Protein AF-A0A0G1JYK2-F1 (afdb_monomer)

InterPro domains:
  IPR007569 Domain of unknown function DUF559 [PF04480] (13-47)
  IPR007569 Domain of unknown function DUF559 [PF04480] (50-98)
  IPR011335 Restriction endonuclease type II-like [SSF52980] (5-97)
  IPR047216 Putative endonuclease DUF559, bacteria [PTHR38590] (50-97)

Mean predicted aligned error: 9.46 Å

Radius of gyration: 14.72 Å; Cα contacts (8 Å, |Δi|>4): 56; chains: 1; bounding box: 35×33×30 Å

Sequence (100 aa):
MKHIYNNKILIERRRGLRSNLTEAEKILWRYLGNSKLAGFRFFRQYSAGGGSHIPDEQKLYDAERTKYLNGNNIKVLRFWNNDLINDIDSVIAKIIESTK

Solvent-accessible surface area (backbone atoms only — not comparable to full-atom values): 6384 Å² total; per-residue (Å²): 131,84,76,64,69,62,52,72,87,51,47,64,61,45,50,51,53,68,72,63,61,51,71,32,54,52,51,48,45,69,64,48,68,73,52,69,55,91,74,47,85,80,77,79,84,68,48,75,68,87,78,74,95,54,87,89,50,56,69,62,50,52,52,51,42,50,53,51,36,50,75,68,77,42,87,85,85,88,78,55,61,66,45,40,66,77,41,44,66,62,53,50,50,53,53,54,62,74,71,107

pLDDT: mean 71.41, std 13.5, range [39.91, 89.19]

Nearest PDB structures (foldseek):
  1qag-assembly1_A  TM=2.704E-01  e=2.299E+00  Homo sapiens
  6m5g-assembly1_F  TM=2.786E-01  e=7.093E+00  Homo sapiens
  8iah-assembly1_S  TM=2.578E-01  e=9.111E+00  Sus scrofa

Foldseek 3Di:
DPPLFCPVVCPVVQVVCVVDDDPLVVLLCVVQVPCPQPNDHDDPPIRQDDDDDDPPCPVVRVVVSCVVCVVVVHDDDDDDSVCSVPPVVVVSVVVSVVVD

Organism: NCBI:txid1618647

Structure (mmCIF, N/CA/C/O backbone):
data_AF-A0A0G1JYK2-F1
#
_entry.id   AF-A0A0G1JYK2-F1
#
loop_
_atom_site.group_PDB
_atom_site.id
_atom_site.type_symbol
_atom_site.label_atom_id
_atom_site.label_alt_id
_atom_site.label_comp_id
_atom_site.label_asym_id
_atom_site.label_entity_id
_atom_site.label_seq_id
_atom_site.pdbx_PDB_ins_code
_atom_site.Cartn_x
_atom_site.Cartn_y
_atom_site.Cartn_z
_atom_site.occupancy
_atom_site.B_iso_or_equiv
_atom_site.auth_seq_id
_atom_site.auth_comp_id
_atom_site.auth_asym_id
_atom_site.auth_atom_id
_atom_site.pdbx_PDB_model_num
ATOM 1 N N . MET A 1 1 ? -10.842 13.179 18.543 1.00 40.00 1 MET A N 1
ATOM 2 C CA . MET A 1 1 ? -9.998 12.390 17.616 1.00 40.00 1 MET A CA 1
ATOM 3 C C . MET A 1 1 ? -9.218 13.348 16.722 1.00 40.00 1 MET A C 1
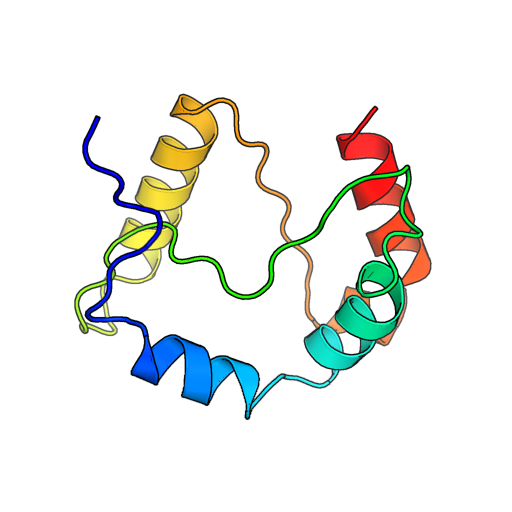ATOM 5 O O . MET A 1 1 ? -9.823 14.027 15.905 1.00 40.00 1 MET A O 1
ATOM 9 N N . LYS A 1 2 ? -7.896 13.486 16.901 1.00 43.41 2 LYS A N 1
ATOM 10 C CA . LYS A 1 2 ? -7.075 14.256 15.951 1.00 43.41 2 LYS A CA 1
ATOM 11 C C . LYS A 1 2 ? -7.050 13.473 14.638 1.00 43.41 2 LYS A C 1
ATOM 13 O O . LYS A 1 2 ? -6.548 12.354 14.615 1.00 43.41 2 LYS A O 1
ATOM 18 N N . HIS A 1 3 ? -7.590 14.034 13.558 1.00 46.09 3 HIS A N 1
ATOM 19 C CA . HIS A 1 3 ? -7.445 13.476 12.213 1.00 46.09 3 HIS A CA 1
ATOM 20 C C . HIS A 1 3 ? -5.977 13.601 11.763 1.00 46.09 3 HIS A C 1
ATOM 22 O O . HIS A 1 3 ? -5.614 14.484 10.992 1.00 46.09 3 HIS A O 1
ATOM 28 N N . ILE A 1 4 ? -5.111 12.713 12.265 1.00 54.12 4 ILE A N 1
ATOM 29 C CA . ILE A 1 4 ? -3.699 12.582 11.850 1.00 54.12 4 ILE A CA 1
ATOM 30 C C . ILE A 1 4 ? -3.621 12.182 10.360 1.00 54.12 4 ILE A C 1
ATOM 32 O O . ILE A 1 4 ? -2.673 12.503 9.643 1.00 54.12 4 ILE A O 1
ATOM 36 N N . TYR A 1 5 ? -4.700 11.574 9.877 1.00 54.34 5 TYR A N 1
ATOM 37 C CA . TYR A 1 5 ? -4.926 11.019 8.553 1.00 54.34 5 TYR A CA 1
ATOM 38 C C . TYR A 1 5 ? -5.188 12.036 7.428 1.00 54.34 5 TYR A C 1
ATOM 40 O O . TYR A 1 5 ? -5.814 11.708 6.432 1.00 54.34 5 TYR A O 1
ATOM 48 N N . ASN A 1 6 ? -4.747 13.288 7.536 1.00 57.59 6 ASN A N 1
ATOM 49 C CA . ASN A 1 6 ? -4.683 14.193 6.380 1.00 57.59 6 ASN A CA 1
ATOM 50 C C . ASN A 1 6 ? -3.827 15.421 6.689 1.00 57.59 6 ASN A C 1
ATOM 52 O O . ASN A 1 6 ? -4.264 16.558 6.500 1.00 57.59 6 ASN A O 1
ATOM 56 N N . ASN A 1 7 ? -2.617 15.209 7.210 1.00 67.25 7 ASN A N 1
ATOM 57 C CA . ASN A 1 7 ? -1.756 16.336 7.537 1.00 67.25 7 ASN A CA 1
ATOM 58 C C . ASN A 1 7 ? -1.496 17.193 6.280 1.00 67.25 7 ASN A C 1
ATOM 60 O O . ASN A 1 7 ? -0.898 16.723 5.303 1.00 67.25 7 ASN A O 1
ATOM 64 N N . LYS A 1 8 ? -1.980 18.444 6.308 1.00 69.31 8 LYS A N 1
ATOM 65 C CA . LYS A 1 8 ? -1.882 19.393 5.191 1.00 69.31 8 LYS A CA 1
ATOM 66 C C . LYS A 1 8 ? -0.427 19.722 4.848 1.00 69.31 8 LYS A C 1
ATOM 68 O O . LYS A 1 8 ? -0.121 19.930 3.681 1.00 69.31 8 LYS A O 1
ATOM 73 N N . ILE A 1 9 ? 0.471 19.640 5.829 1.00 72.62 9 ILE A N 1
ATOM 74 C CA . ILE A 1 9 ? 1.915 19.860 5.661 1.00 72.62 9 ILE A CA 1
ATOM 75 C C . ILE A 1 9 ? 2.514 18.852 4.665 1.00 72.62 9 ILE A C 1
ATOM 77 O O . ILE A 1 9 ? 3.411 19.172 3.898 1.00 72.62 9 ILE A O 1
ATOM 81 N N . LEU A 1 10 ? 1.973 17.631 4.602 1.00 71.12 10 LEU A N 1
ATOM 82 C CA . LEU A 1 10 ? 2.475 16.572 3.720 1.00 71.12 10 LEU A CA 1
ATOM 83 C C . LEU A 1 10 ? 1.815 16.573 2.330 1.00 71.12 10 LEU A C 1
ATOM 85 O O . LEU A 1 10 ? 1.936 15.594 1.593 1.00 71.12 10 LEU A O 1
ATOM 89 N N . ILE A 1 11 ? 1.057 17.612 1.961 1.00 72.62 11 ILE A N 1
ATOM 90 C CA . ILE A 1 11 ? 0.366 17.662 0.662 1.00 72.62 11 ILE A CA 1
ATOM 91 C C . ILE A 1 11 ? 1.366 17.681 -0.495 1.00 72.62 11 ILE A C 1
ATOM 93 O O . ILE A 1 11 ? 1.220 16.872 -1.411 1.00 72.62 11 ILE A O 1
ATOM 97 N N . GLU A 1 12 ? 2.380 18.543 -0.451 1.00 74.19 12 GLU A N 1
ATOM 98 C CA . GLU A 1 12 ? 3.364 18.665 -1.536 1.00 74.19 12 GLU A CA 1
ATOM 99 C C . GLU A 1 12 ? 4.194 17.394 -1.690 1.00 74.19 12 GLU 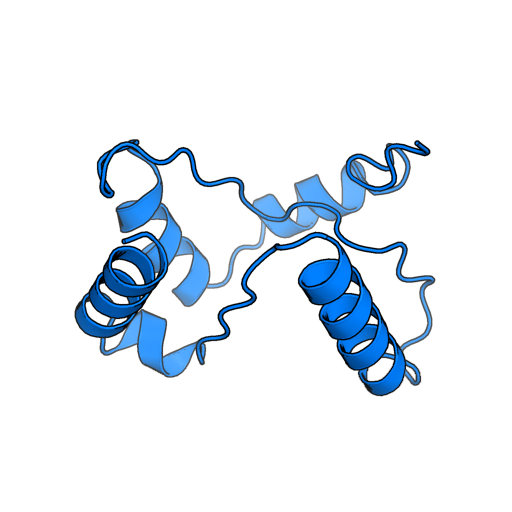A C 1
ATOM 101 O O . GLU A 1 12 ? 4.303 16.857 -2.791 1.00 74.19 12 GLU A O 1
ATOM 106 N N . ARG A 1 13 ? 4.646 16.812 -0.573 1.00 73.69 13 ARG A N 1
ATOM 107 C CA . ARG A 1 13 ? 5.328 15.512 -0.574 1.00 73.69 13 ARG A CA 1
ATOM 108 C C . ARG A 1 13 ? 4.466 14.416 -1.204 1.00 73.69 13 ARG A C 1
ATOM 110 O O . ARG A 1 13 ? 4.953 13.658 -2.036 1.00 73.69 13 ARG A O 1
ATOM 117 N N . ARG A 1 14 ? 3.174 14.342 -0.861 1.00 73.62 14 ARG A N 1
ATOM 118 C CA . ARG A 1 14 ? 2.244 13.385 -1.487 1.00 73.62 14 ARG A CA 1
ATOM 119 C C . ARG A 1 14 ? 2.035 13.666 -2.973 1.00 73.62 14 ARG A C 1
ATOM 121 O O . ARG A 1 14 ? 1.837 12.728 -3.729 1.00 73.62 14 ARG A O 1
ATOM 128 N N . ARG A 1 15 ? 2.040 14.927 -3.413 1.00 72.50 15 ARG A N 1
ATOM 129 C CA . ARG A 1 15 ? 1.959 15.262 -4.845 1.00 72.50 15 ARG A CA 1
ATOM 130 C C . ARG A 1 15 ? 3.213 14.795 -5.587 1.00 72.50 15 ARG A C 1
ATOM 132 O O . ARG A 1 15 ? 3.066 14.130 -6.605 1.00 72.50 15 ARG A O 1
ATOM 139 N N . GLY A 1 16 ? 4.402 15.037 -5.035 1.00 74.81 16 GLY A N 1
ATOM 140 C CA . GLY A 1 16 ? 5.667 14.558 -5.602 1.00 74.81 16 GLY A CA 1
ATOM 141 C C . GLY A 1 16 ? 5.741 13.031 -5.683 1.00 74.81 16 GLY A C 1
ATOM 142 O O . GLY A 1 16 ? 6.028 12.481 -6.741 1.00 74.81 16 GLY A O 1
ATOM 143 N N . LEU A 1 17 ? 5.368 12.333 -4.607 1.00 72.38 17 LEU A N 1
ATOM 144 C CA . LEU A 1 17 ? 5.309 10.866 -4.595 1.00 72.38 17 LEU A CA 1
ATOM 145 C C . LEU A 1 17 ? 4.260 10.306 -5.571 1.00 72.38 17 LEU A C 1
ATOM 147 O O . LEU A 1 17 ? 4.464 9.229 -6.120 1.00 72.38 17 LEU A O 1
ATOM 151 N N . ARG A 1 18 ? 3.156 11.026 -5.830 1.00 75.06 18 ARG A N 1
ATOM 152 C CA . ARG A 1 18 ? 2.158 10.641 -6.848 1.00 75.06 18 ARG A CA 1
ATOM 153 C C . ARG A 1 18 ? 2.607 10.930 -8.278 1.00 75.06 18 ARG A C 1
ATOM 155 O O . ARG A 1 18 ? 2.000 10.395 -9.201 1.00 75.06 18 ARG A O 1
ATOM 162 N N . SER A 1 19 ? 3.606 11.789 -8.455 1.00 71.94 19 SER A N 1
ATOM 163 C CA . SER A 1 19 ? 4.214 12.078 -9.753 1.00 71.94 19 SER A CA 1
ATOM 164 C C . SER A 1 19 ? 5.325 11.079 -10.084 1.00 71.94 19 SER A C 1
ATOM 166 O O . SER A 1 19 ? 5.491 10.722 -11.244 1.00 71.94 19 SER A O 1
ATOM 168 N N . ASN A 1 20 ? 6.032 10.580 -9.065 1.00 77.25 20 ASN A N 1
ATOM 169 C CA . ASN A 1 20 ? 7.171 9.668 -9.194 1.00 77.25 20 ASN A CA 1
ATOM 170 C C . ASN A 1 20 ? 6.838 8.266 -8.657 1.00 77.25 20 ASN A C 1
ATOM 172 O O . ASN A 1 20 ? 7.496 7.780 -7.739 1.00 77.25 20 ASN A O 1
ATOM 176 N N . LEU A 1 21 ? 5.793 7.627 -9.197 1.00 77.19 21 LEU A N 1
ATOM 177 C CA . LEU A 1 21 ? 5.487 6.233 -8.852 1.00 77.19 21 LEU A CA 1
ATOM 178 C C . LEU A 1 21 ? 6.559 5.295 -9.408 1.00 77.19 21 LEU A C 1
ATOM 180 O O . LEU A 1 21 ? 6.973 5.425 -10.563 1.00 77.19 21 LEU A O 1
ATOM 184 N N . THR A 1 22 ? 6.905 4.287 -8.616 1.00 82.94 22 THR A N 1
ATOM 185 C CA . THR A 1 22 ? 7.646 3.113 -9.087 1.00 82.94 22 THR A CA 1
ATOM 186 C C . THR A 1 22 ? 6.817 2.307 -10.094 1.00 82.94 22 THR A C 1
ATOM 188 O O . THR A 1 22 ? 5.584 2.357 -10.082 1.00 82.94 22 THR A O 1
ATOM 191 N N . GLU A 1 23 ? 7.470 1.525 -10.959 1.00 82.12 23 GLU A N 1
ATOM 192 C CA . GLU A 1 23 ? 6.768 0.656 -11.922 1.00 82.12 23 GLU A CA 1
ATOM 193 C C . GLU A 1 23 ? 5.817 -0.331 -11.225 1.00 82.12 23 GLU A C 1
ATOM 195 O O . GLU A 1 23 ? 4.675 -0.495 -11.652 1.00 82.12 23 GLU A O 1
ATOM 200 N N . ALA A 1 24 ? 6.234 -0.888 -10.084 1.00 79.88 24 ALA A N 1
ATOM 201 C CA . ALA A 1 24 ? 5.400 -1.731 -9.228 1.00 79.88 24 ALA A CA 1
ATOM 202 C C . ALA A 1 24 ? 4.103 -1.023 -8.790 1.00 79.88 24 ALA A C 1
ATOM 204 O O . ALA A 1 24 ? 3.010 -1.578 -8.908 1.00 79.88 24 ALA A O 1
ATOM 205 N N . GLU A 1 25 ? 4.195 0.227 -8.323 1.00 82.50 25 GLU A N 1
ATOM 206 C CA . GLU A 1 25 ? 3.016 1.004 -7.936 1.00 82.50 25 GLU A CA 1
ATOM 207 C C . GLU A 1 25 ? 2.133 1.341 -9.143 1.00 82.50 25 GLU A C 1
ATOM 209 O O . GLU A 1 25 ? 0.909 1.298 -9.025 1.00 82.50 25 GLU A O 1
ATOM 214 N N . LYS A 1 26 ? 2.716 1.672 -10.304 1.00 85.19 26 LYS A N 1
ATOM 215 C CA . LYS A 1 26 ? 1.940 1.931 -11.529 1.00 85.19 26 LYS A CA 1
ATOM 216 C C . LYS A 1 26 ? 1.119 0.705 -11.916 1.00 85.19 26 LYS A C 1
ATOM 218 O O . LYS A 1 26 ? -0.076 0.843 -12.173 1.00 85.19 26 LYS A O 1
ATOM 223 N N . ILE A 1 27 ? 1.741 -0.475 -11.915 1.00 84.62 27 ILE A N 1
ATOM 224 C CA . ILE A 1 27 ? 1.071 -1.752 -12.182 1.00 84.62 27 ILE A CA 1
ATOM 225 C C . ILE A 1 27 ? -0.055 -1.957 -11.168 1.00 84.62 27 ILE A C 1
ATOM 227 O O . ILE A 1 27 ? -1.205 -2.097 -11.575 1.00 84.62 27 ILE A O 1
ATOM 231 N N . LEU A 1 28 ? 0.226 -1.852 -9.866 1.00 85.75 28 LEU A N 1
ATOM 232 C CA . LEU A 1 28 ? -0.787 -2.015 -8.820 1.00 85.75 28 LEU A CA 1
ATOM 233 C C . LEU A 1 28 ? -2.002 -1.106 -9.021 1.00 85.75 28 LEU A C 1
ATOM 235 O O . LEU A 1 28 ? -3.148 -1.552 -8.973 1.00 85.75 28 LEU A O 1
ATOM 239 N N . TRP A 1 29 ? -1.763 0.183 -9.265 1.00 84.31 29 TRP A N 1
ATOM 240 C CA . TRP A 1 29 ? -2.839 1.158 -9.417 1.00 84.31 29 TRP A CA 1
ATOM 241 C C . TRP A 1 29 ? -3.644 0.967 -10.702 1.00 84.31 29 TRP A C 1
ATOM 243 O O . TRP A 1 29 ? -4.812 1.355 -10.715 1.00 84.31 29 TRP A O 1
ATOM 253 N N . ARG A 1 30 ? -3.101 0.319 -11.743 1.00 83.88 30 ARG A N 1
ATOM 254 C CA . ARG A 1 30 ? -3.901 -0.103 -12.908 1.00 83.88 30 ARG A CA 1
ATOM 255 C C . ARG A 1 30 ? -4.959 -1.141 -12.529 1.00 83.88 30 ARG A C 1
ATOM 257 O O . ARG A 1 30 ? -6.066 -1.073 -13.058 1.00 83.88 30 ARG A O 1
ATOM 264 N N . TYR A 1 31 ? -4.650 -2.047 -11.601 1.00 80.88 31 TYR A N 1
ATOM 265 C CA . TYR A 1 31 ? -5.592 -3.067 -11.126 1.00 80.88 31 TYR A CA 1
ATOM 266 C C . TYR A 1 31 ? -6.562 -2.525 -10.063 1.00 80.88 31 TYR A C 1
ATOM 268 O O . TYR A 1 31 ? -7.753 -2.831 -10.101 1.00 80.88 31 TYR A O 1
ATOM 276 N N . LEU A 1 32 ? -6.096 -1.662 -9.152 1.00 79.19 32 LEU A N 1
ATOM 277 C CA . LEU A 1 32 ? -6.928 -1.100 -8.074 1.00 79.19 32 LEU A CA 1
ATOM 278 C C . LEU A 1 32 ? -7.794 0.105 -8.502 1.00 79.19 32 LEU A C 1
ATOM 280 O O . LEU A 1 32 ? -8.831 0.371 -7.895 1.00 79.19 32 LEU A O 1
ATOM 284 N N . GLY A 1 33 ? -7.379 0.863 -9.523 1.00 66.38 33 GLY A N 1
ATOM 285 C CA . GLY A 1 33 ? -7.853 2.228 -9.804 1.00 66.38 33 GLY A CA 1
ATOM 286 C C . GLY A 1 33 ? -9.290 2.392 -10.310 1.00 66.38 33 GLY A C 1
ATOM 287 O O . GLY A 1 33 ? -9.779 3.515 -10.344 1.00 66.38 33 GLY A O 1
ATOM 288 N N . ASN A 1 34 ? -9.989 1.310 -10.658 1.00 60.81 34 ASN A N 1
ATOM 289 C CA . ASN A 1 34 ? -11.323 1.381 -11.272 1.00 60.81 34 ASN A CA 1
ATOM 290 C C . ASN A 1 34 ? -12.473 0.934 -10.356 1.00 60.81 34 ASN A C 1
ATOM 292 O O . ASN A 1 34 ? -13.545 0.600 -10.850 1.00 60.81 34 ASN A O 1
ATOM 296 N N . SER A 1 35 ? -12.277 0.903 -9.033 1.00 56.81 35 SER A N 1
ATOM 297 C CA . SER A 1 35 ? -13.295 0.417 -8.075 1.00 56.81 35 SER A CA 1
ATOM 298 C C . SER A 1 35 ? -13.789 -1.010 -8.377 1.00 56.81 35 SER A C 1
ATOM 300 O O . SER A 1 35 ? -14.902 -1.379 -8.019 1.00 56.81 35 SER A O 1
ATOM 302 N N . LYS A 1 36 ? -12.969 -1.818 -9.064 1.00 58.69 36 LYS A N 1
ATOM 303 C CA . LYS A 1 36 ? -13.333 -3.175 -9.504 1.00 58.69 36 LYS A CA 1
ATOM 304 C C . LYS A 1 36 ? -13.011 -4.256 -8.478 1.00 58.69 36 LYS A C 1
ATOM 306 O O . LYS A 1 36 ? -13.491 -5.376 -8.612 1.00 58.69 36 LYS A O 1
ATOM 311 N N . LEU A 1 37 ? -12.210 -3.943 -7.460 1.00 66.75 37 LEU A N 1
ATOM 312 C CA . LEU A 1 37 ? -11.797 -4.937 -6.482 1.00 66.75 37 LEU A CA 1
ATOM 313 C C . LEU A 1 37 ? -12.801 -5.005 -5.326 1.00 66.75 37 LEU A C 1
ATOM 315 O O . LEU A 1 37 ? -12.768 -4.178 -4.417 1.00 66.75 37 LEU A O 1
ATOM 319 N N . ALA A 1 38 ? -13.712 -5.978 -5.404 1.00 66.75 38 ALA A N 1
ATOM 320 C CA . ALA A 1 38 ? -14.679 -6.325 -4.356 1.00 66.75 38 ALA A CA 1
ATOM 321 C C . ALA A 1 38 ? -15.539 -5.150 -3.821 1.00 66.75 38 ALA A C 1
ATOM 323 O O . ALA A 1 38 ? -16.056 -5.216 -2.714 1.00 66.75 38 ALA A O 1
ATOM 324 N N . GLY A 1 39 ? -15.708 -4.072 -4.600 1.00 72.56 39 GLY A N 1
ATOM 325 C CA . GLY A 1 39 ? -16.479 -2.885 -4.199 1.00 72.56 39 GLY A CA 1
ATOM 326 C C . GLY A 1 39 ? -15.749 -1.928 -3.248 1.00 72.56 39 GLY A C 1
ATOM 327 O O . GLY A 1 39 ? -16.353 -0.971 -2.763 1.00 72.56 39 GLY A O 1
ATOM 328 N N . PHE A 1 40 ? -14.454 -2.137 -2.994 1.00 75.25 40 PHE A N 1
ATOM 329 C CA . PHE A 1 40 ? -13.675 -1.297 -2.086 1.00 75.25 40 PHE A C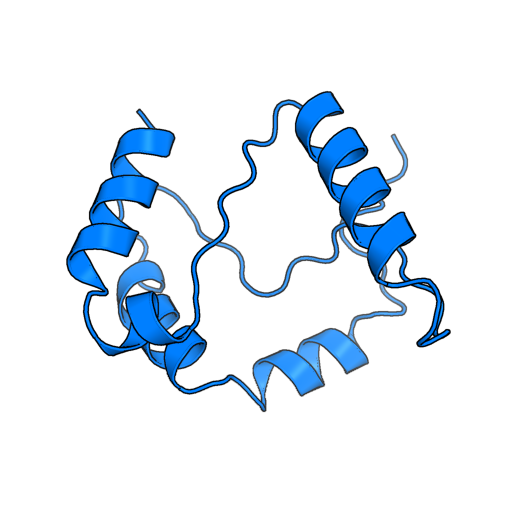A 1
ATOM 330 C C . PHE A 1 40 ? -13.018 -0.119 -2.803 1.00 75.25 40 PHE A C 1
ATOM 332 O O . PHE A 1 40 ? -12.501 -0.222 -3.919 1.00 75.25 40 PHE A O 1
ATOM 339 N N . ARG A 1 41 ? -12.999 1.027 -2.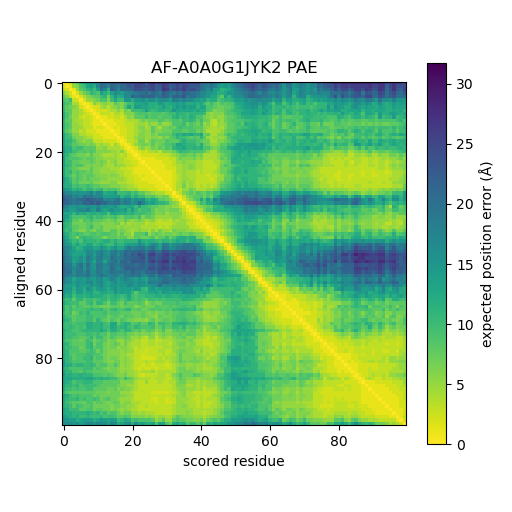116 1.00 73.75 41 ARG A N 1
ATOM 340 C CA . ARG A 1 41 ? -12.333 2.241 -2.585 1.00 73.75 41 ARG A CA 1
ATOM 341 C C . ARG A 1 41 ? -10.909 2.296 -2.041 1.00 73.75 41 ARG A C 1
ATOM 343 O O . ARG A 1 41 ? -10.695 2.531 -0.855 1.00 73.75 41 ARG A O 1
ATOM 350 N N . PHE A 1 42 ? -9.935 2.139 -2.929 1.00 79.50 42 PHE A N 1
ATOM 351 C CA . PHE A 1 42 ? -8.520 2.207 -2.575 1.00 79.50 42 PHE A CA 1
ATOM 352 C C . PHE A 1 42 ? -8.010 3.650 -2.598 1.00 79.50 42 PHE A C 1
ATOM 354 O O . PHE A 1 42 ? -8.283 4.417 -3.523 1.00 79.50 42 PHE A O 1
ATOM 361 N N . PHE A 1 43 ? -7.228 4.020 -1.581 1.00 75.25 43 PHE A N 1
ATOM 362 C CA . PHE A 1 43 ? -6.577 5.325 -1.490 1.00 75.25 43 PHE A CA 1
ATOM 363 C C . PHE A 1 43 ? -5.065 5.171 -1.612 1.00 75.25 43 PHE A C 1
ATOM 365 O O . PHE A 1 43 ? -4.443 4.394 -0.892 1.00 75.25 43 PHE A O 1
ATOM 372 N N . ARG A 1 44 ? -4.458 5.962 -2.498 1.00 76.69 44 ARG A N 1
ATOM 373 C CA . ARG A 1 44 ? -3.011 5.942 -2.726 1.00 76.69 44 ARG A CA 1
ATOM 374 C C . ARG A 1 44 ? -2.260 6.957 -1.880 1.00 76.69 44 ARG A C 1
ATOM 376 O O . ARG A 1 44 ? -2.654 8.130 -1.809 1.00 76.69 44 ARG A O 1
ATOM 383 N N . GLN A 1 45 ? -1.137 6.507 -1.315 1.00 69.88 45 GLN A N 1
ATOM 384 C CA . GLN A 1 45 ? -0.186 7.336 -0.568 1.00 69.88 45 GLN A CA 1
ATOM 385 C C . GLN A 1 45 ? -0.895 8.175 0.507 1.00 69.88 45 GLN A C 1
ATOM 387 O O . GLN A 1 45 ? -0.859 9.411 0.521 1.00 69.88 45 GLN A O 1
ATOM 392 N N . TYR A 1 46 ? -1.631 7.473 1.368 1.00 63.47 46 TYR A N 1
ATOM 393 C CA . TYR A 1 46 ? -2.342 8.069 2.487 1.00 63.47 46 TYR A CA 1
ATOM 394 C C . TYR A 1 46 ? -1.361 8.392 3.620 1.00 63.47 46 TYR A C 1
ATOM 396 O O . TYR A 1 46 ? -0.484 7.588 3.947 1.00 63.47 46 TYR A O 1
ATOM 404 N N . SER A 1 47 ? -1.488 9.585 4.205 1.00 56.97 47 SER A N 1
ATOM 405 C CA . SER A 1 47 ? -0.638 10.021 5.314 1.00 56.97 47 SER A CA 1
ATOM 406 C C . SER A 1 47 ? -1.017 9.230 6.567 1.00 56.97 47 SER A C 1
ATOM 408 O O . SER A 1 47 ? -1.937 9.614 7.281 1.00 56.97 47 SER A O 1
ATOM 410 N N . ALA A 1 48 ? -0.345 8.114 6.827 1.00 49.44 48 ALA A N 1
ATOM 411 C CA . ALA A 1 48 ? -0.465 7.384 8.085 1.00 49.44 48 ALA A CA 1
ATOM 412 C C . ALA A 1 48 ? 0.827 7.589 8.887 1.00 49.44 48 ALA A C 1
ATOM 414 O O . ALA A 1 48 ? 1.861 7.000 8.593 1.00 49.44 48 ALA A O 1
ATOM 415 N N . GLY A 1 49 ? 0.774 8.490 9.864 1.00 47.50 49 GLY A N 1
ATOM 416 C CA . GLY A 1 49 ? 1.920 8.859 10.693 1.00 47.50 49 GLY A CA 1
ATOM 417 C C . GLY A 1 49 ? 2.659 10.100 10.185 1.00 47.50 49 GLY A C 1
ATOM 418 O O . GLY A 1 49 ? 2.841 10.312 8.986 1.00 47.50 49 GLY A O 1
ATOM 419 N N . GLY A 1 50 ? 3.092 10.945 11.121 1.00 45.06 50 GLY A N 1
ATOM 420 C CA . GLY A 1 50 ? 3.963 12.091 10.867 1.00 45.06 50 GLY A CA 1
ATOM 421 C C . GLY A 1 50 ? 5.415 11.653 10.967 1.00 45.06 50 GLY A C 1
ATOM 422 O O . GLY A 1 50 ? 5.927 11.511 12.065 1.00 45.06 50 GLY A O 1
ATOM 423 N N . GLY A 1 51 ? 6.051 11.364 9.835 1.00 45.34 51 GLY A N 1
ATOM 424 C CA . GLY A 1 51 ? 7.487 11.101 9.803 1.00 45.34 51 GLY A CA 1
ATOM 425 C C . GLY A 1 51 ? 8.219 12.427 9.687 1.00 45.34 51 GLY A C 1
ATOM 426 O O . GLY A 1 51 ? 8.247 13.001 8.592 1.00 45.34 51 GLY A O 1
ATOM 427 N N . SER A 1 52 ? 8.757 12.915 10.805 1.00 39.91 52 SER A N 1
ATOM 428 C CA . SER A 1 52 ? 9.785 13.952 10.786 1.00 39.91 52 SER A CA 1
ATOM 429 C C . SER A 1 52 ? 11.003 13.433 10.025 1.00 39.91 52 SER A C 1
ATOM 431 O O . SER A 1 52 ? 11.315 12.245 10.013 1.00 39.91 52 SER A O 1
ATOM 433 N N . HIS A 1 53 ? 11.616 14.343 9.287 1.00 47.50 53 HIS A N 1
ATOM 434 C CA . HIS A 1 53 ? 12.671 14.105 8.320 1.00 47.50 53 HIS A CA 1
ATOM 435 C C . HIS A 1 53 ? 13.994 13.778 9.029 1.00 47.50 53 HIS A C 1
ATOM 437 O O . HIS A 1 53 ? 14.794 14.678 9.243 1.00 47.50 53 HIS A O 1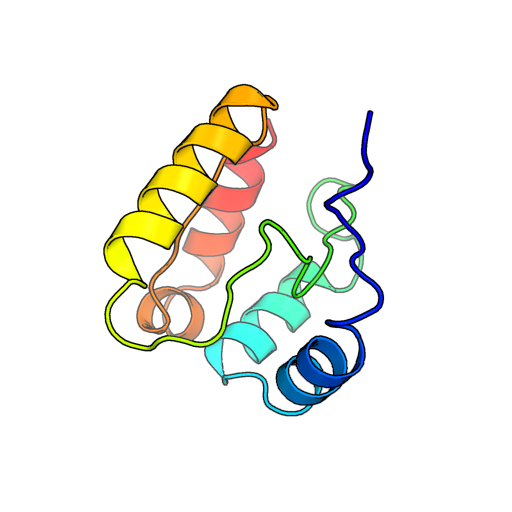
ATOM 443 N N . ILE A 1 54 ? 14.212 12.516 9.418 1.00 43.31 54 ILE A N 1
ATOM 444 C CA . ILE A 1 54 ? 15.527 12.016 9.852 1.00 43.31 54 ILE A CA 1
ATOM 445 C C . ILE A 1 54 ? 15.725 10.592 9.280 1.00 43.31 54 ILE A C 1
ATOM 447 O O . ILE A 1 54 ? 14.903 9.716 9.558 1.00 43.31 54 ILE A O 1
ATOM 451 N N . PRO A 1 55 ? 16.748 10.343 8.435 1.00 49.25 55 PRO A N 1
ATOM 452 C CA . PRO A 1 55 ? 16.982 9.048 7.778 1.00 49.25 55 PRO A CA 1
ATOM 453 C C . PRO A 1 55 ? 17.176 7.855 8.730 1.00 49.25 55 PRO A C 1
ATOM 455 O O . PRO A 1 55 ? 16.765 6.746 8.391 1.00 49.25 55 PRO A O 1
ATOM 458 N N . ASP A 1 56 ? 17.740 8.079 9.918 1.00 49.19 56 ASP A N 1
ATOM 459 C CA . ASP A 1 56 ? 18.178 7.010 10.828 1.00 49.19 56 ASP A CA 1
ATOM 460 C C . ASP A 1 56 ? 17.059 6.370 11.678 1.00 49.19 56 ASP A C 1
ATOM 462 O O . ASP A 1 56 ? 17.232 5.277 12.214 1.00 49.19 56 ASP A O 1
ATOM 466 N N . GLU A 1 57 ? 15.865 6.971 11.745 1.00 51.09 57 GLU A N 1
ATOM 467 C CA . GLU A 1 57 ? 14.744 6.468 12.566 1.00 51.09 57 GLU A CA 1
ATOM 468 C C . GLU A 1 57 ? 13.680 5.677 11.777 1.00 51.09 57 GLU A C 1
ATOM 470 O O . GLU A 1 57 ? 12.628 5.318 12.314 1.00 51.09 57 GLU A O 1
ATOM 475 N N . GLN A 1 58 ? 13.931 5.340 10.504 1.00 52.41 58 GLN A N 1
ATOM 476 C CA . GLN A 1 58 ? 12.943 4.653 9.651 1.00 52.41 58 GLN A CA 1
ATOM 477 C C . GLN A 1 58 ? 12.442 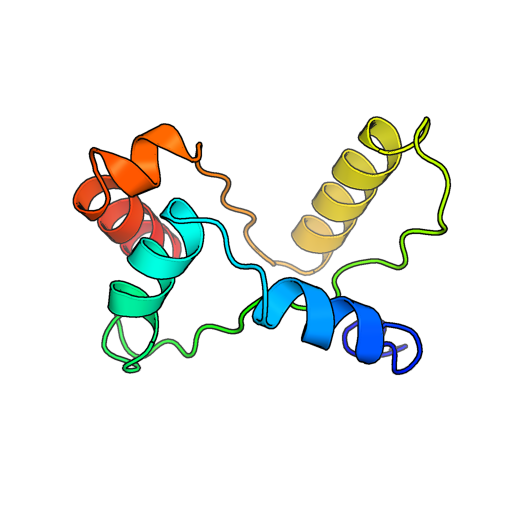3.316 10.226 1.00 52.41 58 GLN A C 1
ATOM 479 O O . GLN A 1 58 ? 11.271 2.981 10.050 1.00 52.41 58 GLN A O 1
ATOM 484 N N . LYS A 1 59 ? 13.293 2.560 10.937 1.00 51.09 59 LYS A N 1
ATOM 485 C CA . LYS A 1 59 ? 12.911 1.271 11.546 1.00 51.09 59 LYS A CA 1
ATOM 486 C C . LYS A 1 59 ? 11.969 1.426 12.745 1.00 51.09 59 LYS A C 1
ATOM 488 O O . LYS A 1 59 ? 11.017 0.659 12.861 1.00 51.09 59 LYS A O 1
ATOM 493 N N . LEU A 1 60 ? 12.220 2.407 13.614 1.00 54.81 60 LEU A N 1
ATOM 494 C CA . LEU A 1 60 ? 11.377 2.693 14.785 1.00 54.81 60 LEU A CA 1
ATOM 495 C C . LEU A 1 60 ? 10.005 3.203 14.338 1.00 54.81 60 LEU A C 1
ATOM 497 O O . LEU A 1 60 ? 8.968 2.711 14.781 1.00 54.81 60 LEU A O 1
ATOM 501 N N . TYR A 1 61 ? 10.015 4.093 13.349 1.00 60.38 61 TYR A N 1
ATOM 502 C CA . TYR A 1 61 ? 8.815 4.670 12.770 1.00 60.38 61 TYR A CA 1
ATOM 503 C C . TYR A 1 61 ? 7.896 3.630 12.109 1.00 60.38 61 TYR A C 1
ATOM 505 O O . TYR A 1 61 ? 6.672 3.698 12.236 1.00 60.38 61 TYR A O 1
ATOM 513 N N . ASP A 1 62 ? 8.462 2.642 11.411 1.00 63.09 62 ASP A N 1
ATOM 514 C CA . ASP A 1 62 ? 7.683 1.598 10.741 1.00 63.09 62 ASP A CA 1
ATOM 515 C C . ASP A 1 62 ? 6.972 0.663 11.740 1.00 63.09 62 ASP A C 1
ATOM 517 O O . ASP A 1 62 ? 5.806 0.295 11.539 1.00 63.09 62 ASP A O 1
ATOM 521 N N . ALA A 1 63 ? 7.637 0.348 12.859 1.00 66.38 63 ALA A N 1
ATOM 522 C CA . ALA A 1 63 ? 7.077 -0.447 13.949 1.00 66.38 63 ALA A CA 1
ATOM 523 C C . ALA A 1 63 ? 5.977 0.313 14.707 1.00 66.38 63 ALA A C 1
ATOM 525 O O . ALA A 1 63 ? 4.886 -0.225 14.917 1.00 66.38 63 ALA A O 1
ATOM 526 N N . GLU A 1 64 ? 6.214 1.580 15.057 1.00 71.50 64 GLU A N 1
ATOM 527 C CA . GLU A 1 64 ? 5.215 2.431 15.712 1.00 71.50 64 GLU A CA 1
ATOM 528 C C . GLU A 1 64 ? 3.997 2.676 14.820 1.00 71.50 64 GLU A C 1
ATOM 530 O O . GLU A 1 64 ? 2.856 2.578 15.280 1.00 71.50 64 GLU A O 1
ATOM 535 N N . ARG A 1 65 ? 4.216 2.908 13.520 1.00 71.19 65 ARG A N 1
ATOM 536 C CA . ARG A 1 65 ? 3.136 3.038 12.539 1.00 71.19 65 ARG A CA 1
ATOM 537 C C . ARG A 1 65 ? 2.319 1.755 12.453 1.00 71.19 65 ARG A C 1
ATOM 539 O O . ARG A 1 65 ? 1.093 1.823 12.452 1.00 71.19 65 ARG A O 1
ATOM 546 N N . THR A 1 66 ? 2.971 0.596 12.393 1.00 70.94 66 THR A N 1
ATOM 547 C CA . THR A 1 66 ? 2.272 -0.694 12.326 1.00 70.94 66 THR A CA 1
ATOM 548 C C . THR A 1 66 ? 1.465 -0.946 13.604 1.00 70.94 66 THR A C 1
ATOM 550 O O . THR A 1 66 ? 0.288 -1.293 13.518 1.00 70.94 66 THR A O 1
ATOM 553 N N . LYS A 1 67 ? 2.035 -0.671 14.786 1.00 74.69 67 LYS A N 1
ATOM 554 C CA . LYS A 1 67 ? 1.337 -0.769 16.081 1.00 74.69 67 LYS A CA 1
ATOM 555 C C . LYS A 1 67 ? 0.120 0.155 16.147 1.00 74.69 67 LYS A C 1
ATOM 557 O O . LYS A 1 67 ? -0.948 -0.264 16.586 1.00 74.69 67 LYS A O 1
ATOM 562 N N . TYR A 1 68 ? 0.265 1.391 15.677 1.00 72.88 68 TYR A N 1
ATOM 563 C CA . TYR A 1 68 ? -0.824 2.359 15.631 1.00 72.88 68 TYR A CA 1
ATOM 564 C C . TYR A 1 68 ? -1.942 1.923 14.676 1.00 72.88 68 TYR A C 1
ATOM 566 O O . TYR A 1 68 ? -3.109 1.960 15.054 1.00 72.88 68 TYR A O 1
ATOM 574 N N . LEU A 1 69 ? -1.609 1.467 13.465 1.00 74.69 69 LEU A N 1
ATOM 575 C CA . LEU A 1 69 ? -2.600 0.991 12.493 1.00 74.69 69 LEU A CA 1
ATOM 576 C C . LEU A 1 69 ? -3.357 -0.238 13.013 1.00 74.69 69 LEU A C 1
ATOM 578 O O . LEU A 1 69 ? -4.587 -0.246 12.981 1.00 74.69 69 LEU A O 1
ATOM 582 N N . ASN A 1 70 ? -2.642 -1.206 13.590 1.00 76.12 70 ASN A N 1
ATOM 583 C CA . ASN A 1 70 ? -3.254 -2.380 14.213 1.00 76.12 70 ASN A CA 1
ATOM 584 C C . ASN A 1 70 ? -4.197 -1.987 15.362 1.00 76.12 70 ASN A C 1
ATOM 586 O O . ASN A 1 70 ? -5.293 -2.527 15.464 1.00 76.12 70 ASN A O 1
ATOM 590 N N . GLY A 1 71 ? -3.818 -0.999 16.183 1.00 77.25 71 GLY A N 1
ATOM 591 C CA . GLY A 1 71 ? -4.668 -0.474 17.258 1.00 77.25 71 GLY A CA 1
ATOM 592 C C . GLY A 1 71 ? -5.924 0.269 16.781 1.00 77.25 71 GLY A C 1
ATOM 593 O O . GLY A 1 71 ? -6.828 0.497 17.576 1.00 77.25 71 GLY A O 1
ATOM 594 N N . ASN A 1 72 ? -6.000 0.640 15.499 1.00 74.75 72 ASN A N 1
ATOM 595 C CA . ASN A 1 72 ? -7.179 1.251 14.876 1.00 74.75 72 ASN A CA 1
ATOM 596 C C . ASN A 1 72 ? -7.986 0.238 14.034 1.00 74.75 72 ASN A C 1
ATOM 598 O O . ASN A 1 72 ? -8.757 0.651 13.170 1.00 74.75 72 ASN A O 1
ATOM 602 N N . ASN A 1 73 ? -7.792 -1.072 14.242 1.00 77.75 73 ASN A N 1
ATOM 603 C CA . ASN A 1 73 ? -8.407 -2.155 13.459 1.00 77.75 73 ASN A CA 1
ATOM 604 C C . ASN A 1 73 ? -8.105 -2.073 11.947 1.00 77.75 73 ASN A C 1
ATOM 606 O O . ASN A 1 73 ? -8.873 -2.566 11.121 1.00 77.75 73 ASN A O 1
ATOM 610 N N . ILE A 1 74 ? -6.978 -1.462 11.564 1.00 78.38 74 ILE A N 1
ATOM 611 C CA . ILE A 1 74 ? -6.528 -1.399 10.172 1.00 78.38 74 ILE A CA 1
ATOM 612 C C . ILE A 1 74 ? -5.545 -2.544 9.934 1.00 78.38 74 ILE A C 1
ATOM 614 O O . ILE A 1 74 ? -4.453 -2.562 10.501 1.00 78.38 74 ILE A O 1
ATOM 618 N N . LYS A 1 75 ? -5.909 -3.479 9.052 1.00 80.38 75 LYS A N 1
ATOM 619 C CA . LYS A 1 75 ? -5.028 -4.573 8.627 1.00 80.38 75 LYS A CA 1
ATOM 620 C C . LYS A 1 75 ? -3.934 -4.038 7.699 1.00 80.38 75 LYS A C 1
ATOM 622 O O . LYS A 1 75 ? -4.226 -3.415 6.679 1.00 80.38 75 LYS A O 1
ATOM 627 N N . VAL A 1 76 ? -2.670 -4.277 8.047 1.00 81.50 76 VAL A N 1
ATOM 628 C CA . VAL A 1 76 ? -1.509 -3.840 7.254 1.00 81.50 76 VAL A CA 1
ATOM 629 C C . VAL A 1 76 ? -1.002 -4.997 6.394 1.00 81.50 76 VAL A C 1
ATOM 631 O O . VAL A 1 76 ? -0.550 -6.008 6.923 1.00 81.50 76 VAL A O 1
ATOM 634 N N . LEU A 1 77 ? -1.039 -4.830 5.070 1.00 83.12 77 LEU A N 1
ATOM 635 C CA . LEU A 1 77 ? -0.418 -5.745 4.108 1.00 83.12 77 LEU A CA 1
A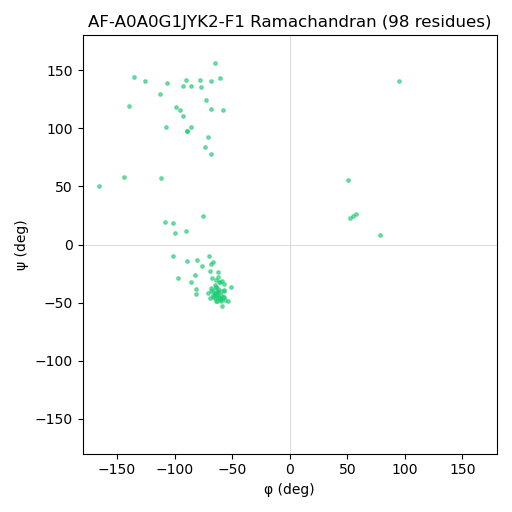TOM 636 C C . LEU A 1 77 ? 0.838 -5.112 3.505 1.00 83.12 77 LEU A C 1
ATOM 638 O O . LEU A 1 77 ? 0.836 -3.925 3.169 1.00 83.12 77 LEU A O 1
ATOM 642 N N . ARG A 1 78 ? 1.901 -5.906 3.345 1.00 83.00 78 ARG A N 1
ATOM 643 C CA . ARG A 1 78 ? 3.145 -5.505 2.674 1.00 83.00 78 ARG A CA 1
ATOM 644 C C . ARG A 1 78 ? 3.476 -6.493 1.569 1.00 83.00 78 ARG A C 1
ATOM 646 O O . ARG A 1 78 ? 3.318 -7.696 1.749 1.00 83.00 78 ARG A O 1
ATOM 653 N N . PHE A 1 79 ? 3.967 -5.959 0.462 1.00 82.88 79 PHE A N 1
ATOM 654 C CA . PHE A 1 79 ? 4.345 -6.715 -0.722 1.00 82.88 79 PHE A CA 1
ATOM 655 C C . PHE A 1 79 ? 5.696 -6.213 -1.220 1.00 82.88 79 PHE A C 1
ATOM 657 O O . PHE A 1 79 ? 5.985 -5.017 -1.119 1.00 82.88 79 PHE A O 1
ATOM 664 N N . TRP A 1 80 ? 6.523 -7.114 -1.743 1.00 82.50 80 TRP A N 1
ATOM 665 C CA . TRP A 1 80 ? 7.789 -6.740 -2.362 1.00 82.50 80 TRP A CA 1
ATOM 666 C C . TRP A 1 80 ? 7.560 -6.195 -3.766 1.00 82.50 80 TRP A C 1
ATOM 668 O O . TRP A 1 80 ? 6.770 -6.758 -4.511 1.00 82.50 80 TRP A O 1
ATOM 678 N N . ASN A 1 81 ? 8.304 -5.159 -4.178 1.00 81.12 81 ASN A N 1
ATOM 679 C CA . ASN A 1 81 ? 8.199 -4.597 -5.536 1.00 81.12 81 ASN A CA 1
ATOM 680 C C . ASN A 1 81 ? 8.306 -5.670 -6.629 1.00 81.12 81 ASN A C 1
ATOM 682 O O . ASN A 1 81 ? 7.604 -5.593 -7.631 1.00 81.12 81 ASN A O 1
ATOM 686 N N . ASN A 1 82 ? 9.152 -6.680 -6.410 1.00 85.38 82 ASN A N 1
ATOM 687 C CA . ASN A 1 82 ? 9.326 -7.793 -7.333 1.00 85.38 82 ASN A CA 1
ATOM 688 C C . ASN A 1 82 ? 8.048 -8.634 -7.492 1.00 85.38 82 ASN A C 1
ATOM 690 O O . ASN A 1 82 ? 7.743 -9.053 -8.604 1.00 85.38 82 ASN A O 1
ATOM 694 N N . ASP A 1 83 ? 7.279 -8.829 -6.420 1.00 86.31 83 ASP A N 1
ATOM 695 C CA . ASP A 1 83 ? 6.017 -9.574 -6.463 1.00 86.31 83 ASP A CA 1
ATOM 696 C C . ASP A 1 83 ? 4.966 -8.795 -7.254 1.00 86.31 83 ASP A C 1
ATOM 698 O O . ASP A 1 83 ? 4.254 -9.368 -8.063 1.00 86.31 83 ASP A O 1
ATOM 702 N N . LEU A 1 84 ? 4.899 -7.469 -7.098 1.00 84.62 84 LEU A N 1
ATOM 703 C CA . LEU A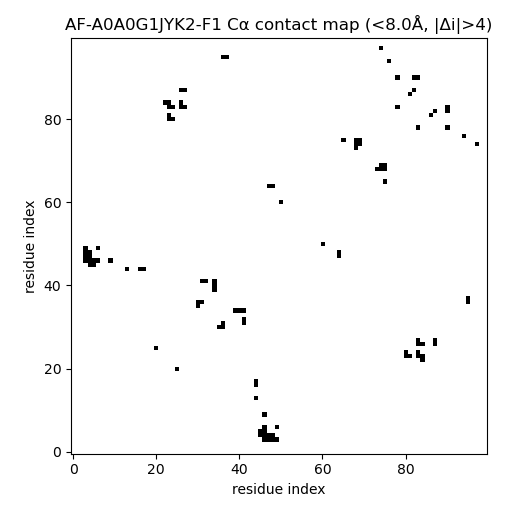 1 84 ? 3.955 -6.658 -7.876 1.00 84.62 84 LEU A CA 1
ATOM 704 C C . LEU A 1 84 ? 4.293 -6.615 -9.371 1.00 84.62 84 LEU A C 1
ATOM 706 O O . LEU A 1 84 ? 3.396 -6.413 -10.185 1.00 84.62 84 LEU A O 1
ATOM 710 N N . ILE A 1 85 ? 5.574 -6.740 -9.725 1.00 83.38 85 ILE A N 1
ATOM 711 C CA . ILE A 1 85 ? 6.027 -6.705 -11.120 1.00 83.38 85 ILE A CA 1
ATOM 712 C C . ILE A 1 85 ? 5.835 -8.069 -11.789 1.00 83.38 85 ILE A C 1
ATOM 714 O O . ILE A 1 85 ? 5.385 -8.113 -12.931 1.00 83.38 85 ILE A O 1
ATOM 718 N N . ASN A 1 86 ? 6.160 -9.162 -11.093 1.00 87.06 86 ASN A N 1
ATOM 719 C CA . ASN A 1 86 ? 6.156 -10.505 -11.680 1.00 87.06 86 ASN A CA 1
ATOM 720 C C . ASN A 1 86 ? 4.869 -11.298 -11.414 1.00 87.06 86 ASN A C 1
ATOM 722 O O . ASN A 1 86 ? 4.524 -12.153 -12.221 1.00 87.06 86 ASN A O 1
ATOM 726 N N . ASP A 1 87 ? 4.173 -11.040 -10.305 1.00 89.19 87 ASP A N 1
ATOM 727 C CA . ASP A 1 87 ? 3.029 -11.838 -9.844 1.00 89.19 87 ASP A CA 1
ATOM 728 C C . ASP A 1 87 ? 1.944 -10.957 -9.196 1.00 89.19 87 ASP A C 1
ATOM 730 O O . ASP A 1 87 ? 1.559 -11.088 -8.026 1.00 89.19 87 ASP A O 1
ATOM 734 N N . ILE A 1 88 ? 1.452 -9.995 -9.979 1.00 86.62 88 ILE A N 1
ATOM 735 C CA . ILE A 1 88 ? 0.411 -9.070 -9.526 1.00 86.62 88 ILE A CA 1
ATOM 736 C C . ILE A 1 88 ? -0.892 -9.795 -9.161 1.00 86.62 88 ILE A C 1
ATOM 738 O O . ILE A 1 88 ? -1.581 -9.368 -8.236 1.00 86.62 88 ILE A O 1
ATOM 742 N N . ASP A 1 89 ? -1.222 -10.903 -9.825 1.00 87.19 89 ASP A N 1
ATOM 743 C CA . ASP A 1 89 ? -2.458 -11.649 -9.576 1.00 87.19 89 ASP A CA 1
ATOM 744 C C . ASP A 1 89 ? -2.480 -12.257 -8.167 1.00 87.19 89 ASP A C 1
ATOM 746 O O . ASP A 1 89 ? -3.482 -12.134 -7.457 1.00 87.19 89 ASP A O 1
ATOM 750 N N . SER A 1 90 ? -1.357 -12.814 -7.702 1.00 88.88 90 SER A N 1
ATOM 751 C CA . SER A 1 90 ? -1.201 -13.306 -6.325 1.00 88.88 90 SER A CA 1
ATOM 752 C C . SER A 1 90 ? -1.337 -12.187 -5.290 1.00 88.88 90 SER A C 1
ATOM 754 O O . SER A 1 90 ? -2.011 -12.343 -4.264 1.00 88.88 90 SER A O 1
ATOM 756 N N . VAL A 1 91 ? -0.754 -11.015 -5.568 1.00 88.56 91 VAL A N 1
ATOM 757 C CA . VAL A 1 91 ? -0.897 -9.819 -4.720 1.00 88.56 91 VAL A CA 1
ATOM 758 C C . VAL A 1 91 ? -2.365 -9.401 -4.625 1.00 88.56 91 VAL A C 1
ATOM 760 O O . VAL A 1 91 ? -2.875 -9.159 -3.529 1.00 88.56 91 VAL A O 1
ATOM 763 N N . ILE A 1 92 ? -3.065 -9.350 -5.757 1.00 86.50 92 ILE A N 1
ATOM 764 C CA . ILE A 1 92 ? -4.476 -8.974 -5.819 1.00 86.50 92 ILE A CA 1
ATOM 765 C C . ILE A 1 92 ? -5.359 -9.991 -5.082 1.00 86.50 92 ILE A C 1
ATOM 767 O O . ILE A 1 92 ? -6.230 -9.585 -4.308 1.00 86.50 92 ILE A O 1
ATOM 771 N N . ALA A 1 93 ? -5.1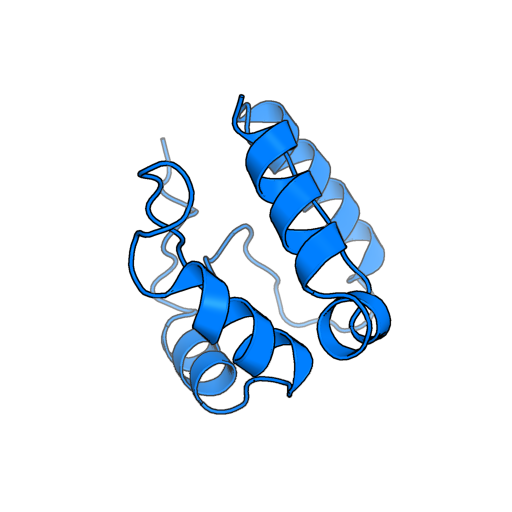08 -11.291 -5.248 1.00 87.38 93 ALA A N 1
ATOM 772 C CA . ALA A 1 93 ? -5.819 -12.345 -4.530 1.00 87.38 93 ALA A CA 1
ATOM 773 C C . ALA A 1 93 ? -5.677 -12.194 -3.006 1.00 87.38 93 ALA A C 1
ATOM 775 O O . ALA A 1 93 ? -6.683 -12.223 -2.296 1.00 87.38 93 ALA A O 1
ATOM 776 N N . LYS A 1 94 ? -4.460 -11.923 -2.511 1.00 89.06 94 LYS A N 1
ATOM 777 C CA . LYS A 1 94 ? -4.200 -11.656 -1.083 1.00 89.06 94 LYS A CA 1
ATOM 778 C C . LYS A 1 94 ? -4.935 -10.415 -0.576 1.00 89.06 94 LYS A C 1
ATOM 780 O O . LYS A 1 94 ? -5.434 -10.412 0.549 1.00 89.06 94 LYS A O 1
ATOM 785 N N . ILE A 1 95 ? -5.027 -9.356 -1.386 1.00 86.56 95 ILE A N 1
ATOM 786 C CA . ILE A 1 95 ? -5.806 -8.161 -1.028 1.00 86.56 95 ILE A CA 1
ATOM 787 C C . ILE A 1 95 ? -7.290 -8.528 -0.892 1.00 86.56 95 ILE A C 1
ATOM 789 O O . ILE A 1 95 ? -7.892 -8.202 0.132 1.00 86.56 95 ILE A O 1
ATOM 793 N N . ILE A 1 96 ? -7.874 -9.243 -1.861 1.00 84.12 96 ILE A N 1
ATOM 794 C CA . ILE A 1 96 ? -9.279 -9.683 -1.798 1.00 84.12 96 ILE A CA 1
ATOM 795 C C . ILE A 1 96 ? -9.525 -10.568 -0.573 1.00 84.12 96 ILE A C 1
ATOM 797 O O . ILE A 1 96 ? -10.470 -10.318 0.170 1.00 84.12 96 ILE A O 1
ATOM 801 N N . GLU A 1 97 ? -8.681 -11.575 -0.343 1.00 86.06 97 GLU A N 1
ATOM 802 C CA . GLU A 1 97 ? -8.778 -12.471 0.814 1.00 86.06 97 GLU A CA 1
ATOM 803 C C . GLU A 1 97 ? -8.733 -11.691 2.126 1.00 86.06 97 GLU A C 1
ATOM 805 O O . GLU A 1 97 ? -9.505 -11.962 3.036 1.00 86.06 97 GLU A O 1
ATOM 810 N N . SER A 1 98 ? -7.882 -10.667 2.212 1.00 84.50 98 SER A N 1
ATOM 811 C CA . SER A 1 98 ? -7.782 -9.846 3.417 1.00 84.50 98 SER A CA 1
ATOM 812 C C . SER A 1 98 ? -9.006 -8.976 3.702 1.00 84.50 98 SER A C 1
ATOM 814 O O . SER A 1 98 ? -9.108 -8.464 4.818 1.00 84.50 98 SER A O 1
ATOM 816 N N . THR A 1 99 ? -9.862 -8.786 2.694 1.00 74.06 99 THR A N 1
ATOM 817 C CA . THR A 1 99 ? -11.047 -7.926 2.744 1.00 74.06 99 THR A CA 1
ATOM 818 C C . THR A 1 99 ? -12.346 -8.721 2.952 1.00 74.06 99 THR A C 1
ATOM 820 O O . THR A 1 99 ? -13.391 -8.120 3.193 1.00 74.06 99 THR A O 1
ATOM 823 N N . LYS A 1 100 ? -12.287 -10.056 2.853 1.00 63.00 100 LYS A N 1
ATOM 824 C CA . LYS A 1 100 ? -13.352 -10.962 3.305 1.00 63.00 100 LYS A CA 1
ATOM 825 C C . LYS A 1 100 ? -13.314 -11.104 4.824 1.00 63.00 100 LYS A C 1
ATOM 827 O O . LYS A 1 100 ? -14.416 -11.218 5.397 1.00 63.00 100 LYS A O 1
#

Secondary structure (DSSP, 8-state):
---GGG-GGGHHHHHHHHHS--HHHHHHHHHHTTS-STT----SS---S---S-GGGHHHHHHHHHHHHHHTTPPP----HHHHHH-HHHHHHHHHHHH-